Protein AF-I4HWD3-F1 (afdb_monomer)

Nearest PDB structures (foldseek):
  4di0-assembly1_B  TM=8.854E-01  e=8.505E+00  Burkholderia pseudomallei 1710b

Mean predicted aligned error: 11.1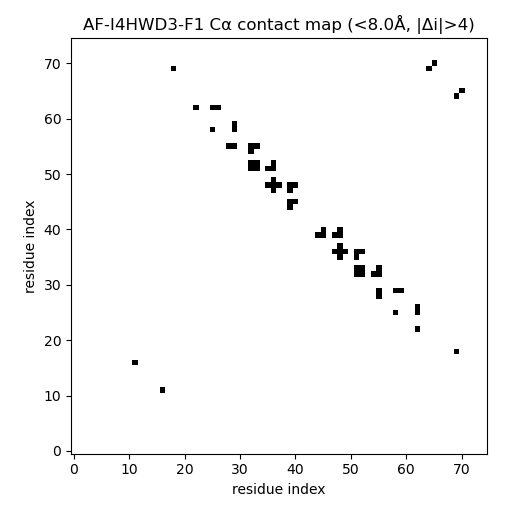9 Å

Radius of gyration: 20.16 Å; Cα contacts (8 Å, |Δi|>4): 33; chains: 1; bounding box: 39×12×73 Å

pLDDT: mean 78.64, std 20.8, range [36.66, 97.5]

Secondary structure (DSSP, 8-state):
-------------HHHHHHHHHHHHHHHHHHHHHHHHHHHHHTT-HHHHHHHHHHHHHHHHHHHHHHHHTT----

Solvent-accessible surface area (backbone atoms only — not comparable to full-atom values): 4388 Å² total; per-residue (Å²): 140,78,83,79,79,73,79,74,77,82,74,67,53,67,65,60,56,50,52,49,51,50,52,51,52,50,54,50,53,34,51,51,28,54,52,50,19,52,51,23,50,78,67,72,37,59,71,52,23,52,51,27,51,50,54,31,49,52,47,50,52,50,53,50,48,46,62,68,63,71,70,68,87,80,129

Organism: NCBI:txid1160284

Structure (mmCIF, N/CA/C/O backbone):
data_AF-I4HWD3-F1
#
_entry.id   AF-I4HWD3-F1
#
loop_
_atom_site.group_PDB
_atom_site.id
_atom_site.type_symbol
_atom_site.label_atom_id
_atom_site.label_alt_id
_atom_site.label_comp_id
_atom_site.label_asym_id
_atom_site.label_entity_id
_atom_site.label_seq_id
_atom_site.pdbx_PDB_ins_code
_atom_site.Cartn_x
_atom_site.Cartn_y
_atom_site.Cartn_z
_atom_site.occupancy
_atom_site.B_iso_or_equiv
_atom_site.auth_seq_id
_atom_site.auth_comp_id
_atom_site.auth_asym_id
_atom_site.auth_atom_id
_atom_site.pdbx_PDB_model_num
ATOM 1 N N . MET A 1 1 ? -7.770 7.568 58.815 1.00 38.69 1 MET A N 1
ATOM 2 C CA . MET A 1 1 ? -8.596 8.024 57.677 1.00 38.69 1 MET A CA 1
ATOM 3 C C . MET A 1 1 ? -7.652 8.322 56.532 1.00 38.69 1 MET A C 1
ATOM 5 O O . MET A 1 1 ? -7.109 9.414 56.449 1.00 38.69 1 MET A O 1
ATOM 9 N N . THR A 1 2 ? -7.351 7.308 55.733 1.00 36.66 2 THR A N 1
ATOM 10 C CA . THR A 1 2 ? -6.377 7.393 54.642 1.00 36.66 2 THR A CA 1
ATOM 11 C C . THR A 1 2 ? -7.179 7.404 53.353 1.00 36.66 2 THR A C 1
ATOM 13 O O . THR A 1 2 ? -7.927 6.466 53.087 1.00 36.66 2 THR A O 1
ATOM 16 N N . GLN A 1 3 ? -7.106 8.519 52.626 1.00 42.72 3 GLN A N 1
ATOM 17 C CA . GLN A 1 3 ? -7.830 8.751 51.381 1.00 42.72 3 GLN A CA 1
ATOM 18 C C . GLN A 1 3 ? -7.588 7.598 50.403 1.00 42.72 3 GLN A C 1
ATOM 20 O O . GLN A 1 3 ? -6.466 7.387 49.939 1.00 42.72 3 GLN A O 1
ATOM 25 N N . ASN A 1 4 ? -8.666 6.880 50.081 1.00 39.25 4 ASN A N 1
ATOM 26 C CA . ASN A 1 4 ? -8.761 6.069 48.879 1.00 39.25 4 ASN A CA 1
ATOM 27 C C . ASN A 1 4 ? -8.398 6.968 47.695 1.00 39.25 4 ASN A C 1
ATOM 29 O O . ASN A 1 4 ? -9.176 7.847 47.322 1.00 39.25 4 ASN A O 1
ATOM 33 N N . ARG A 1 5 ? -7.215 6.760 47.106 1.00 43.81 5 ARG A N 1
ATOM 34 C CA . ARG A 1 5 ? -6.948 7.227 45.747 1.00 43.81 5 ARG A CA 1
ATOM 35 C C . ARG A 1 5 ? -7.924 6.476 44.856 1.00 43.81 5 ARG A C 1
ATOM 37 O O . ARG A 1 5 ? -7.688 5.322 44.510 1.00 43.81 5 ARG A O 1
ATOM 44 N N . GLN A 1 6 ? -9.045 7.112 44.541 1.00 45.91 6 GLN A N 1
ATOM 45 C CA . GLN A 1 6 ? -9.859 6.716 43.409 1.00 45.91 6 GLN A CA 1
ATOM 46 C C . GLN A 1 6 ? -8.936 6.804 42.193 1.00 45.91 6 GLN A C 1
ATOM 48 O O . GLN A 1 6 ? -8.612 7.895 41.728 1.00 45.91 6 GLN A O 1
ATOM 53 N N . TYR A 1 7 ? -8.449 5.654 41.723 1.00 42.59 7 TYR A N 1
ATOM 54 C CA . TYR A 1 7 ? -7.995 5.531 40.348 1.00 42.59 7 TYR A CA 1
ATOM 55 C C . TYR A 1 7 ? -9.224 5.845 39.501 1.00 42.59 7 TYR A C 1
ATOM 57 O O . TYR A 1 7 ? -10.119 5.019 39.341 1.00 42.59 7 TYR A O 1
ATOM 65 N N . SER A 1 8 ? -9.314 7.110 39.100 1.00 50.06 8 SER A N 1
ATOM 66 C CA . SER A 1 8 ? -10.337 7.642 38.220 1.00 50.06 8 SER A CA 1
ATOM 67 C C . SER A 1 8 ? -10.287 6.843 36.926 1.00 50.06 8 SER A C 1
ATOM 69 O O . SER A 1 8 ? -9.394 7.058 36.116 1.00 50.06 8 SER A O 1
ATOM 71 N N . SER A 1 9 ? -11.198 5.875 36.817 1.00 48.44 9 SER A N 1
ATOM 72 C CA . SER A 1 9 ? -11.655 5.165 35.622 1.00 48.44 9 SER A CA 1
ATOM 73 C C . SER A 1 9 ? -10.882 5.495 34.338 1.00 48.44 9 SER A C 1
ATOM 75 O O . SER A 1 9 ? -11.364 6.245 33.491 1.00 48.44 9 SER A O 1
ATOM 77 N N . CYS A 1 10 ? -9.719 4.871 34.144 1.00 48.16 10 CYS A N 1
ATOM 78 C CA . CYS A 1 10 ? -9.138 4.715 32.811 1.00 48.16 10 CYS A CA 1
ATOM 79 C C . CYS A 1 10 ? -9.813 3.529 32.108 1.00 48.16 10 CYS A C 1
ATOM 81 O O . CYS A 1 10 ? -9.139 2.625 31.625 1.00 48.16 10 CYS A O 1
ATOM 83 N N . ASN A 1 11 ? -11.146 3.523 32.044 1.00 51.81 11 ASN A N 1
ATOM 84 C CA . ASN A 1 11 ? -11.864 2.736 31.049 1.00 51.81 11 ASN A CA 1
ATOM 85 C C . ASN A 1 11 ? -11.801 3.522 29.734 1.00 51.81 11 ASN A C 1
ATOM 87 O O . ASN A 1 11 ? -12.810 4.014 29.244 1.00 51.81 11 ASN A O 1
ATOM 91 N N . VAL A 1 12 ? -10.595 3.706 29.186 1.00 54.47 12 VAL A N 1
ATOM 92 C CA . VAL A 1 12 ? -10.495 3.934 27.744 1.00 54.47 12 VAL A CA 1
ATOM 93 C C . VAL A 1 12 ? -10.949 2.610 27.153 1.00 54.47 12 VAL A C 1
ATOM 95 O O . VAL A 1 12 ? -10.283 1.597 27.374 1.00 54.47 12 VAL A O 1
ATOM 98 N N . ASN A 1 13 ? -12.133 2.595 26.541 1.00 61.59 13 ASN A N 1
ATOM 99 C CA . ASN A 1 13 ? -12.743 1.396 25.981 1.00 61.59 13 ASN A CA 1
ATOM 100 C C . ASN A 1 13 ? -11.681 0.670 25.144 1.00 61.59 13 ASN A C 1
ATOM 102 O O . ASN A 1 13 ? -11.190 1.205 24.152 1.00 61.59 13 ASN A O 1
ATOM 106 N N . ILE A 1 14 ? -11.266 -0.523 25.580 1.00 60.03 14 ILE A N 1
ATOM 107 C CA . ILE A 1 14 ? -10.172 -1.296 24.960 1.00 60.03 14 ILE A CA 1
ATOM 108 C C . ILE A 1 14 ? -10.434 -1.486 23.452 1.00 60.03 14 ILE A C 1
ATOM 110 O O . ILE A 1 14 ? -9.504 -1.511 22.646 1.00 60.03 14 ILE A O 1
ATOM 114 N N . GLU A 1 15 ? -11.709 -1.533 23.071 1.00 58.72 15 GLU A N 1
ATOM 115 C CA . GLU A 1 15 ? -12.197 -1.572 21.693 1.00 58.72 15 GLU A CA 1
ATOM 116 C C . GLU A 1 15 ? -11.851 -0.305 20.893 1.00 58.72 15 GLU A C 1
ATOM 118 O O . GLU A 1 15 ? -11.329 -0.414 19.785 1.00 58.72 15 GLU A O 1
ATOM 123 N N . GLU A 1 16 ? -12.038 0.892 21.455 1.00 59.84 16 GLU A N 1
ATOM 124 C CA . GLU A 1 16 ? -11.675 2.162 20.805 1.00 59.84 16 GLU A CA 1
ATOM 125 C C . GLU A 1 16 ? -10.161 2.265 20.587 1.00 59.84 16 GLU A C 1
ATOM 127 O O . GLU A 1 16 ? -9.708 2.683 19.519 1.00 59.84 16 GLU A O 1
ATOM 132 N N . MET A 1 17 ? -9.366 1.820 21.566 1.00 64.75 17 MET A N 1
ATOM 133 C CA . MET A 1 17 ? -7.906 1.779 21.449 1.00 64.75 17 MET A CA 1
ATOM 134 C C . MET A 1 17 ? -7.450 0.769 20.382 1.00 64.75 17 MET A C 1
ATOM 136 O O . MET A 1 17 ? -6.543 1.063 19.601 1.00 64.75 17 MET A O 1
ATOM 140 N N . SER A 1 18 ? -8.107 -0.392 20.292 1.00 70.56 18 SER A N 1
ATOM 141 C CA . SER A 1 18 ? -7.841 -1.398 19.256 1.00 70.56 18 SER A CA 1
ATOM 142 C C . SER A 1 18 ? -8.194 -0.888 17.853 1.00 70.56 18 SER A C 1
ATOM 144 O O . SER A 1 18 ? -7.390 -1.018 16.929 1.00 70.56 18 SER A O 1
ATOM 146 N N . ILE A 1 19 ? -9.348 -0.230 17.688 1.00 70.25 19 ILE A N 1
ATOM 147 C CA . ILE A 1 19 ? -9.771 0.369 16.412 1.00 70.25 19 ILE A CA 1
ATOM 148 C C . ILE A 1 19 ? -8.811 1.487 15.988 1.00 70.25 19 ILE A C 1
ATOM 150 O O . ILE A 1 19 ? -8.429 1.555 14.817 1.00 70.25 19 ILE A O 1
ATOM 154 N N . ALA A 1 20 ? -8.379 2.339 16.922 1.00 67.75 20 ALA A N 1
ATOM 155 C CA . ALA A 1 20 ? -7.405 3.394 16.650 1.00 67.75 20 ALA A CA 1
ATOM 156 C C . ALA A 1 20 ? -6.053 2.823 16.188 1.00 67.75 20 ALA A C 1
ATOM 158 O O . ALA A 1 20 ? -5.519 3.274 15.172 1.00 67.75 20 ALA A O 1
ATOM 159 N N . ASN A 1 21 ? -5.553 1.783 16.863 1.00 73.75 21 ASN A N 1
ATOM 160 C CA . ASN A 1 21 ? -4.318 1.091 16.489 1.00 73.75 21 ASN A CA 1
ATOM 161 C C . ASN A 1 21 ? -4.427 0.417 15.106 1.00 73.75 21 ASN A C 1
ATOM 163 O O . ASN A 1 21 ? -3.507 0.490 14.285 1.00 73.75 21 ASN A O 1
ATOM 167 N N . ASN A 1 22 ? -5.585 -0.171 14.796 1.00 83.31 22 ASN A N 1
ATOM 168 C CA . ASN A 1 22 ? -5.856 -0.758 13.483 1.00 83.31 22 ASN A CA 1
ATOM 169 C C . ASN A 1 22 ? -5.908 0.318 12.385 1.00 83.31 22 ASN A C 1
ATOM 171 O O . ASN A 1 22 ? -5.355 0.129 11.303 1.00 83.31 22 ASN A O 1
ATOM 175 N N . LEU A 1 23 ? -6.510 1.480 12.654 1.00 87.38 23 LEU A N 1
ATOM 176 C CA . LEU A 1 23 ? -6.549 2.602 11.711 1.00 87.38 23 LEU A CA 1
ATOM 177 C C . LEU A 1 23 ? -5.163 3.192 11.435 1.00 87.38 23 LEU A C 1
ATOM 179 O O . LEU A 1 23 ? -4.880 3.562 10.295 1.00 87.38 23 LEU A O 1
ATOM 183 N N . GLU A 1 24 ? -4.313 3.307 12.452 1.00 89.06 24 GLU A N 1
ATOM 184 C CA . GLU A 1 24 ? -2.931 3.762 12.288 1.00 89.06 24 GLU A CA 1
ATOM 185 C C . GLU A 1 24 ? -2.118 2.775 11.444 1.00 89.06 24 GLU A C 1
ATOM 187 O O . GLU A 1 24 ? -1.484 3.178 10.468 1.00 89.06 24 GLU A O 1
ATOM 192 N N . THR A 1 25 ? -2.259 1.478 11.722 1.00 89.56 25 THR A N 1
ATOM 193 C CA . THR A 1 25 ? -1.651 0.399 10.929 1.00 89.56 25 THR A CA 1
ATOM 194 C C . THR A 1 25 ? -2.069 0.463 9.454 1.00 89.56 25 THR A C 1
ATOM 196 O O . THR A 1 25 ? -1.227 0.411 8.558 1.00 89.56 25 THR A O 1
ATOM 199 N N . LEU A 1 26 ? -3.361 0.653 9.167 1.00 90.44 26 LEU A N 1
ATOM 200 C CA . LEU A 1 26 ? -3.851 0.776 7.788 1.00 90.44 26 LEU A CA 1
ATOM 201 C C . LEU A 1 26 ? -3.309 2.028 7.080 1.00 90.44 26 LEU A C 1
ATOM 203 O O . LEU A 1 26 ? -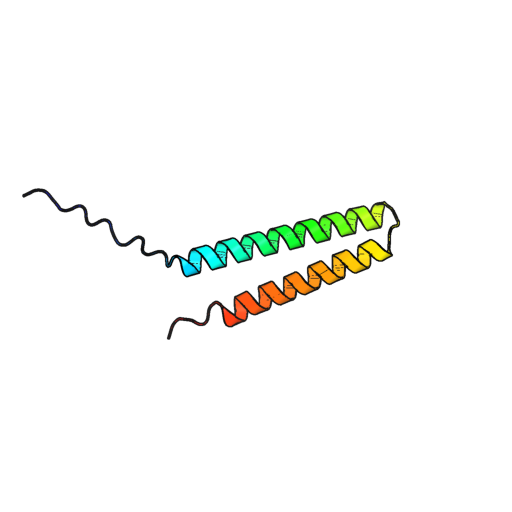3.004 1.988 5.886 1.00 90.44 26 LEU A O 1
ATOM 207 N N . ARG A 1 27 ? -3.160 3.150 7.799 1.00 92.19 27 ARG A N 1
ATOM 208 C CA . ARG A 1 27 ? -2.543 4.368 7.244 1.00 92.19 27 ARG A CA 1
ATOM 209 C C . ARG A 1 27 ? -1.069 4.157 6.927 1.00 92.19 27 ARG A C 1
ATOM 211 O O . ARG A 1 27 ? -0.619 4.667 5.903 1.00 92.19 27 ARG A O 1
ATOM 218 N N . TYR A 1 28 ? -0.353 3.425 7.777 1.00 94.31 28 TYR A N 1
ATOM 219 C CA . TYR A 1 28 ? 1.038 3.057 7.540 1.00 94.31 28 TYR A CA 1
ATOM 220 C C . TYR A 1 28 ? 1.174 2.229 6.254 1.00 94.31 28 TYR A C 1
ATOM 222 O O . TYR A 1 28 ? 1.886 2.648 5.344 1.00 94.31 28 TYR A O 1
ATOM 230 N N . PHE A 1 29 ? 0.400 1.148 6.103 1.00 94.06 29 PHE A N 1
ATOM 23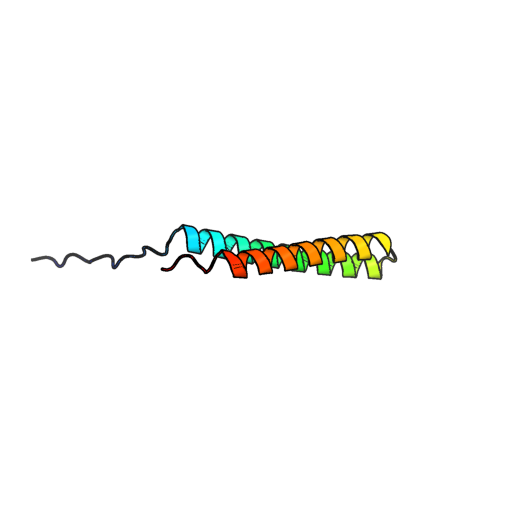1 C CA . PHE A 1 29 ? 0.442 0.322 4.889 1.00 94.06 29 PHE A CA 1
ATOM 232 C C . PHE A 1 29 ? 0.090 1.092 3.614 1.00 94.06 29 PHE A C 1
ATOM 234 O O . PHE A 1 29 ?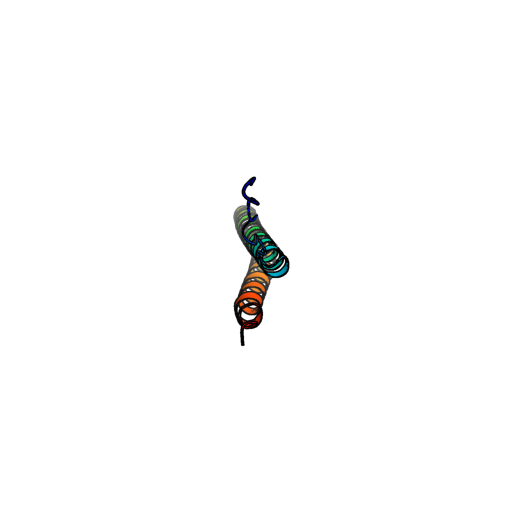 0.738 0.911 2.586 1.00 94.06 29 PHE A O 1
ATOM 241 N N . LYS A 1 30 ? -0.882 2.010 3.676 1.00 95.56 30 LYS A N 1
ATOM 242 C CA . LYS A 1 30 ? -1.187 2.892 2.543 1.00 9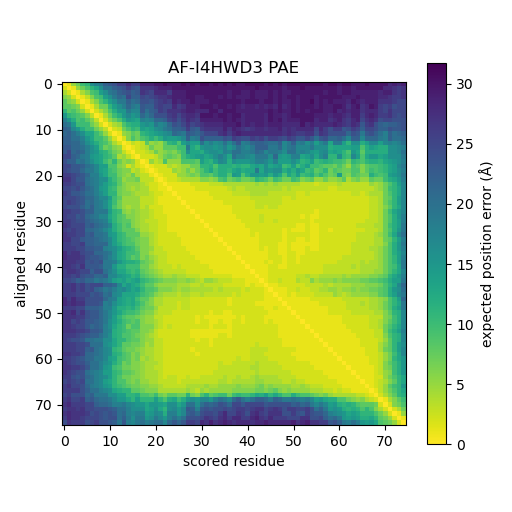5.56 30 LYS A CA 1
ATOM 243 C C . LYS A 1 30 ? 0.034 3.729 2.134 1.00 95.56 30 LYS A C 1
ATOM 245 O O . LYS A 1 30 ? 0.290 3.890 0.945 1.00 95.56 30 LYS A O 1
ATOM 250 N N . SER A 1 31 ? 0.770 4.281 3.097 1.00 95.12 31 SER A N 1
ATOM 251 C CA . SER A 1 31 ? 1.979 5.065 2.815 1.00 95.12 31 SER A CA 1
ATOM 252 C C . SER A 1 31 ? 3.091 4.207 2.203 1.00 95.12 31 SER A C 1
ATOM 254 O O . SER A 1 31 ? 3.716 4.644 1.239 1.00 95.12 31 SER A O 1
ATOM 256 N N . GLU A 1 32 ? 3.288 2.981 2.694 1.00 97.44 32 GLU A N 1
ATOM 257 C CA . GLU A 1 32 ? 4.249 2.026 2.119 1.00 97.44 32 GLU A CA 1
ATOM 258 C C . GLU A 1 32 ? 3.902 1.666 0.666 1.00 97.44 32 GLU A C 1
ATOM 260 O O . GLU A 1 32 ? 4.772 1.691 -0.201 1.00 97.44 32 GLU A O 1
ATOM 265 N N . LEU A 1 33 ? 2.626 1.419 0.353 1.00 96.81 33 LEU A N 1
ATOM 266 C CA . LEU A 1 33 ? 2.196 1.144 -1.024 1.00 96.81 33 LEU A CA 1
ATOM 267 C C . LEU A 1 33 ? 2.456 2.324 -1.966 1.00 96.81 33 LEU A C 1
ATOM 269 O O . LEU A 1 33 ? 2.918 2.125 -3.088 1.00 96.81 33 LEU A O 1
ATOM 273 N N . MET A 1 34 ? 2.229 3.559 -1.509 1.00 96.75 34 MET A N 1
ATOM 274 C CA . MET A 1 34 ? 2.557 4.754 -2.296 1.00 96.75 34 MET A CA 1
ATOM 275 C C . MET A 1 34 ? 4.066 4.882 -2.539 1.00 96.75 34 MET A C 1
ATOM 277 O O . MET A 1 34 ? 4.485 5.230 -3.644 1.00 96.75 34 MET A O 1
ATOM 281 N N . PHE A 1 35 ? 4.885 4.562 -1.536 1.00 97.19 35 PHE A N 1
ATOM 282 C CA . PHE A 1 35 ? 6.341 4.541 -1.668 1.00 97.19 35 PHE A CA 1
ATOM 283 C C . PHE A 1 35 ? 6.812 3.466 -2.662 1.00 97.19 35 PHE A C 1
ATOM 285 O O . PHE A 1 35 ? 7.638 3.741 -3.537 1.00 97.19 35 PHE A O 1
ATOM 292 N N . LEU A 1 36 ? 6.238 2.261 -2.602 1.00 96.88 36 LEU A N 1
ATOM 293 C CA . LEU A 1 36 ? 6.516 1.186 -3.557 1.00 96.88 36 LEU A CA 1
ATOM 294 C C . LEU A 1 36 ? 6.079 1.549 -4.980 1.00 96.88 36 LEU A C 1
ATOM 296 O O . LEU A 1 36 ? 6.821 1.279 -5.927 1.00 96.88 36 LEU A O 1
ATOM 300 N N . ALA A 1 37 ? 4.930 2.209 -5.144 1.00 96.62 37 ALA A N 1
ATOM 301 C CA . ALA A 1 37 ? 4.481 2.721 -6.435 1.00 96.62 37 ALA A CA 1
ATOM 302 C C . ALA A 1 37 ? 5.477 3.742 -7.013 1.00 96.62 37 ALA A C 1
ATOM 304 O O . ALA A 1 37 ? 5.812 3.684 -8.197 1.00 96.62 37 ALA A O 1
ATOM 305 N N . GLU A 1 38 ? 6.021 4.636 -6.182 1.00 96.88 38 GLU A N 1
ATOM 306 C CA . GLU A 1 38 ? 7.032 5.606 -6.609 1.00 96.88 38 GLU A CA 1
ATOM 307 C C . GLU A 1 38 ? 8.341 4.924 -7.046 1.00 96.88 38 GLU A C 1
ATOM 309 O O . GLU A 1 38 ? 8.911 5.271 -8.085 1.00 96.88 38 GLU A O 1
ATOM 314 N N . ILE A 1 39 ? 8.803 3.912 -6.301 1.00 97.50 39 ILE A N 1
ATOM 315 C CA . ILE A 1 39 ? 9.967 3.099 -6.686 1.00 97.50 39 ILE A CA 1
ATOM 316 C C . ILE A 1 39 ? 9.695 2.346 -7.992 1.00 97.50 39 ILE A C 1
ATOM 318 O O . ILE A 1 39 ? 10.551 2.318 -8.879 1.00 97.50 39 ILE A O 1
ATOM 322 N N . ALA A 1 40 ? 8.521 1.731 -8.137 1.00 96.50 40 ALA A N 1
ATOM 323 C CA . ALA A 1 40 ? 8.130 1.014 -9.346 1.00 96.50 40 ALA A CA 1
ATOM 324 C C . ALA A 1 40 ? 8.124 1.944 -10.568 1.00 96.50 40 ALA A C 1
ATOM 326 O O . ALA A 1 40 ? 8.661 1.581 -11.614 1.00 96.50 40 ALA A O 1
ATOM 327 N N . HIS A 1 41 ? 7.626 3.171 -10.409 1.00 96.12 41 HIS A N 1
ATOM 328 C CA . HIS A 1 41 ? 7.648 4.191 -11.453 1.00 96.12 41 HIS A CA 1
ATOM 329 C C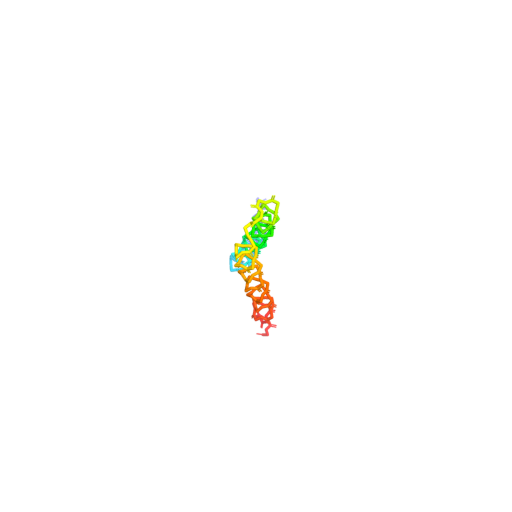 . HIS A 1 41 ? 9.086 4.576 -11.823 1.00 96.12 41 HIS A C 1
ATOM 331 O O . HIS A 1 41 ? 9.466 4.512 -12.990 1.00 96.12 41 HIS A O 1
ATOM 337 N N . LYS A 1 42 ? 9.932 4.874 -10.826 1.00 97.25 42 LYS A N 1
ATOM 338 C CA . LYS A 1 42 ? 11.359 5.198 -11.026 1.00 97.25 42 LYS A CA 1
ATOM 339 C C . LYS A 1 42 ? 12.160 4.060 -11.669 1.00 97.25 42 LYS A C 1
ATOM 341 O O . LYS A 1 42 ? 13.186 4.314 -12.291 1.00 97.25 42 LYS A O 1
ATOM 346 N N . THR A 1 43 ? 11.703 2.818 -11.523 1.00 97.25 43 THR A N 1
ATOM 347 C CA . THR A 1 43 ? 12.329 1.615 -12.097 1.00 97.25 43 THR A CA 1
ATOM 348 C C . THR A 1 43 ? 11.638 1.123 -13.376 1.00 97.25 43 THR A C 1
ATOM 350 O O . THR A 1 43 ? 11.937 0.023 -13.837 1.00 97.25 43 THR A O 1
ATOM 353 N N . ASN A 1 44 ? 10.748 1.928 -13.977 1.00 95.19 44 ASN A N 1
ATOM 354 C CA . ASN A 1 44 ? 9.995 1.629 -15.206 1.00 95.19 44 ASN A CA 1
ATOM 355 C C . ASN A 1 44 ? 9.114 0.363 -15.146 1.00 95.19 44 ASN A C 1
ATOM 357 O O . ASN A 1 44 ? 8.744 -0.197 -16.181 1.00 95.19 44 ASN A O 1
ATOM 361 N N . ARG A 1 45 ? 8.724 -0.084 -13.948 1.00 95.12 45 ARG A N 1
ATOM 362 C CA . ARG A 1 45 ? 7.836 -1.240 -13.737 1.00 95.12 45 ARG A CA 1
ATOM 363 C C . ARG A 1 45 ? 6.380 -0.793 -13.625 1.00 95.12 45 ARG A C 1
ATOM 365 O O . ARG A 1 45 ? 5.785 -0.842 -12.553 1.00 95.12 45 ARG A O 1
ATOM 372 N N . HIS A 1 46 ? 5.812 -0.343 -14.739 1.00 90.00 46 HIS A N 1
ATOM 373 C CA . HIS A 1 46 ? 4.482 0.278 -14.797 1.00 90.00 46 HIS A CA 1
ATOM 374 C C . HIS A 1 46 ? 3.341 -0.625 -14.298 1.00 90.00 46 HIS A C 1
ATOM 376 O O . HIS A 1 46 ? 2.422 -0.136 -13.648 1.00 90.00 46 HIS A O 1
ATOM 382 N N . GLU A 1 47 ? 3.415 -1.937 -14.531 1.00 94.00 47 GLU A N 1
ATOM 383 C CA . GLU A 1 47 ? 2.422 -2.895 -14.017 1.00 94.00 47 GLU A CA 1
ATOM 384 C C . GLU A 1 47 ? 2.386 -2.913 -12.481 1.00 94.00 47 GLU A C 1
ATOM 386 O O . GLU A 1 47 ? 1.311 -2.921 -11.884 1.00 94.00 47 GLU A O 1
ATOM 391 N N . LEU A 1 48 ? 3.554 -2.814 -11.833 1.00 94.25 48 LEU A N 1
ATOM 392 C CA . LEU A 1 48 ? 3.646 -2.725 -10.373 1.00 94.25 48 LEU A CA 1
ATOM 393 C C . LEU A 1 48 ? 3.145 -1.378 -9.845 1.00 94.25 48 LEU A C 1
ATOM 395 O O . LEU A 1 48 ? 2.545 -1.338 -8.777 1.00 94.25 48 LEU A O 1
ATOM 399 N N . VAL A 1 49 ? 3.334 -0.282 -10.592 1.00 96.38 49 VAL A N 1
ATOM 400 C CA . VAL A 1 49 ? 2.753 1.023 -10.226 1.00 96.38 49 VAL A CA 1
ATOM 401 C C . VAL A 1 49 ? 1.235 0.911 -10.129 1.00 96.38 49 VAL A C 1
ATOM 403 O O . VAL A 1 49 ? 0.651 1.340 -9.138 1.00 96.38 49 VAL A O 1
ATOM 406 N N . LEU A 1 50 ? 0.598 0.318 -11.143 1.00 95.44 50 LEU A N 1
ATOM 407 C CA . LEU A 1 50 ? -0.853 0.153 -11.165 1.00 95.44 50 LEU A CA 1
ATOM 408 C C . LEU A 1 50 ? -1.333 -0.759 -10.030 1.00 95.44 50 LEU A C 1
ATOM 410 O O . LEU A 1 50 ? -2.264 -0.366 -9.330 1.00 95.44 50 LEU A O 1
ATOM 414 N N . SER A 1 51 ? -0.667 -1.898 -9.800 1.00 97.00 51 SER A N 1
ATOM 415 C CA . SER A 1 51 ? -0.998 -2.814 -8.694 1.00 97.00 51 SER A CA 1
ATOM 416 C C . SER A 1 51 ? -0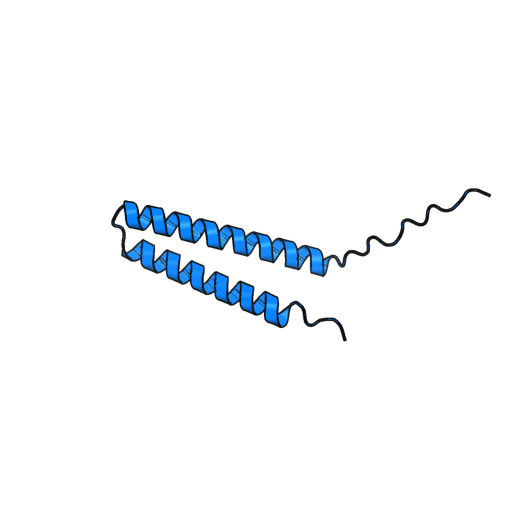.942 -2.105 -7.340 1.00 97.00 51 SER A C 1
ATOM 418 O O . SER A 1 51 ? -1.932 -2.065 -6.614 1.00 97.00 51 SER A O 1
ATOM 420 N N . HIS A 1 52 ? 0.177 -1.444 -7.026 1.00 96.06 52 HIS A N 1
ATOM 421 C CA . HIS A 1 52 ? 0.348 -0.764 -5.741 1.00 96.06 52 HIS A CA 1
ATOM 422 C C . HIS A 1 52 ? -0.639 0.398 -5.552 1.00 96.06 52 HIS A C 1
ATOM 424 O O . HIS A 1 52 ? -1.152 0.604 -4.452 1.00 96.06 52 HIS A O 1
ATOM 430 N N . CYS A 1 53 ? -0.960 1.136 -6.619 1.00 96.00 53 CYS A N 1
ATOM 431 C CA . CYS A 1 53 ? -1.987 2.176 -6.579 1.00 96.00 53 CYS A CA 1
ATOM 432 C C . CYS A 1 53 ? -3.396 1.605 -6.343 1.00 96.00 53 CYS A C 1
ATOM 434 O O . CYS A 1 53 ? -4.181 2.215 -5.615 1.00 96.00 53 CYS A O 1
ATOM 436 N N . GLN A 1 54 ? -3.727 0.454 -6.935 1.00 97.31 54 GLN A N 1
ATOM 437 C CA . GLN A 1 54 ? -5.008 -0.225 -6.717 1.00 97.31 54 GLN A CA 1
ATOM 438 C C . GLN A 1 54 ? -5.136 -0.717 -5.272 1.00 97.31 54 GLN A C 1
ATOM 440 O O . GLN A 1 54 ? -6.125 -0.409 -4.611 1.00 97.31 54 GLN A O 1
ATOM 445 N N . GLU A 1 55 ? -4.103 -1.367 -4.739 1.00 96.31 55 GLU A N 1
ATOM 446 C CA . GLU A 1 55 ? -4.060 -1.804 -3.338 1.00 96.31 55 GLU A CA 1
ATOM 447 C C . GLU A 1 55 ? -4.189 -0.607 -2.371 1.00 96.31 55 GLU A C 1
ATOM 449 O O . GLU A 1 55 ? -4.949 -0.645 -1.399 1.00 96.31 55 GLU A O 1
ATOM 454 N N . ALA A 1 56 ? -3.514 0.515 -2.658 1.00 95.88 56 ALA A N 1
ATOM 455 C CA . ALA A 1 56 ? -3.621 1.729 -1.846 1.00 95.88 56 ALA A CA 1
ATOM 456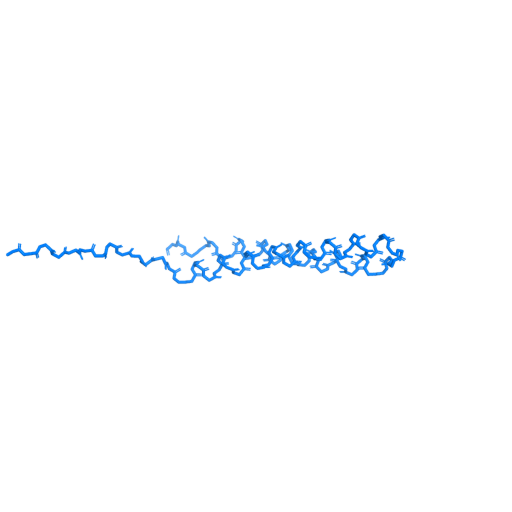 C C . ALA A 1 56 ? -5.034 2.341 -1.886 1.00 95.88 56 ALA A C 1
ATOM 458 O O . ALA A 1 56 ? -5.500 2.900 -0.884 1.00 95.88 56 ALA A O 1
ATOM 459 N N . LEU A 1 57 ? -5.730 2.235 -3.023 1.00 96.19 57 LEU A N 1
ATOM 460 C CA . LEU A 1 57 ? -7.120 2.663 -3.164 1.00 96.19 57 LEU A CA 1
ATOM 461 C C . LEU A 1 57 ? -8.063 1.779 -2.336 1.00 96.19 57 LEU A C 1
ATOM 463 O O . LEU A 1 57 ? -8.919 2.313 -1.629 1.00 96.19 57 LEU A O 1
ATOM 467 N N . GLU A 1 58 ? -7.883 0.459 -2.357 1.00 95.25 58 GLU A N 1
ATOM 468 C CA . GLU A 1 58 ? -8.657 -0.472 -1.527 1.00 95.25 58 GLU A CA 1
ATOM 469 C C . GLU A 1 58 ? -8.487 -0.176 -0.032 1.00 95.25 58 GLU A C 1
ATOM 471 O O . GLU A 1 58 ? -9.476 -0.097 0.702 1.00 95.25 58 GLU A O 1
ATOM 476 N N . LEU A 1 59 ? -7.258 0.108 0.418 1.00 93.50 59 LEU A N 1
ATOM 477 C CA . LEU A 1 59 ? -7.009 0.536 1.798 1.00 93.50 59 LEU A CA 1
ATOM 478 C C . LEU A 1 59 ? -7.699 1.863 2.134 1.00 93.50 59 LEU A C 1
ATOM 480 O O . LEU A 1 59 ? -8.243 2.013 3.230 1.00 93.50 59 LEU A O 1
ATOM 484 N N . CYS A 1 60 ? -7.719 2.832 1.213 1.00 93.81 60 CYS A N 1
ATOM 485 C CA . CYS A 1 60 ? -8.457 4.082 1.416 1.00 93.81 60 CYS A CA 1
ATOM 486 C C . CYS A 1 60 ? -9.957 3.833 1.611 1.00 93.81 60 CYS A C 1
ATOM 488 O O . CYS A 1 60 ? -10.565 4.427 2.506 1.00 93.81 60 CYS A O 1
ATOM 490 N N . LEU A 1 61 ? -10.543 2.945 0.803 1.00 93.38 61 LEU A N 1
ATOM 491 C CA . LEU A 1 61 ? -11.948 2.560 0.919 1.00 93.38 61 LEU A CA 1
ATOM 492 C C . LEU A 1 61 ? -12.220 1.850 2.248 1.00 93.38 61 LEU A C 1
ATOM 494 O O . LEU A 1 61 ? -13.175 2.205 2.937 1.00 93.38 61 LEU A O 1
ATOM 498 N N . LEU A 1 62 ? -11.353 0.923 2.662 1.00 89.81 62 LEU A N 1
ATOM 499 C CA . LEU A 1 62 ? -11.469 0.236 3.948 1.00 89.81 62 LEU A CA 1
ATOM 500 C C . LEU A 1 62 ? -11.409 1.217 5.127 1.00 89.81 62 LEU A C 1
ATOM 502 O O . LEU A 1 62 ? -12.262 1.172 6.012 1.00 89.81 62 LEU A O 1
ATOM 506 N N . ILE A 1 63 ? -10.455 2.152 5.123 1.00 89.69 63 ILE A N 1
ATOM 507 C CA . ILE A 1 63 ? -10.350 3.199 6.151 1.00 89.69 63 ILE A CA 1
ATOM 508 C C . ILE A 1 63 ? -11.625 4.051 6.189 1.00 89.69 63 ILE A C 1
ATOM 510 O O . ILE A 1 63 ? -12.097 4.406 7.271 1.00 89.69 63 ILE A O 1
ATOM 514 N N . LEU A 1 64 ? -12.188 4.391 5.027 1.00 90.44 64 LEU A N 1
ATOM 515 C CA . LEU A 1 64 ? -13.425 5.164 4.936 1.00 90.44 64 LEU A CA 1
ATOM 516 C C . LEU A 1 64 ? -14.623 4.386 5.494 1.00 90.44 64 LEU A C 1
ATOM 518 O O . LEU A 1 64 ? -15.423 4.960 6.230 1.00 90.44 64 LEU A O 1
ATOM 522 N N . LEU A 1 65 ? -14.719 3.086 5.209 1.00 87.62 65 LEU A N 1
ATOM 523 C CA . LEU A 1 65 ? -15.747 2.209 5.773 1.00 87.62 65 LEU A CA 1
ATOM 524 C C . LEU A 1 65 ? -15.615 2.102 7.295 1.00 87.62 65 LEU A C 1
ATOM 526 O O . LEU A 1 65 ? -16.597 2.322 7.999 1.00 87.62 65 LEU A O 1
ATOM 530 N N . ILE A 1 66 ? -14.410 1.861 7.817 1.00 85.06 66 ILE A N 1
ATOM 531 C CA . ILE A 1 66 ? -14.166 1.808 9.267 1.00 85.06 66 ILE A CA 1
ATOM 532 C C . ILE A 1 66 ? -14.546 3.140 9.920 1.00 85.06 66 ILE A C 1
ATOM 534 O O . ILE A 1 66 ? -15.213 3.149 10.947 1.00 85.06 66 ILE A O 1
ATOM 538 N N . LYS A 1 67 ? -14.204 4.278 9.306 1.00 83.50 67 LYS A N 1
ATOM 539 C CA . LYS A 1 67 ? -14.629 5.593 9.809 1.00 83.50 67 LYS A CA 1
ATOM 540 C C . LYS A 1 67 ? -16.145 5.799 9.764 1.00 83.50 67 LYS A C 1
ATOM 542 O O . LYS A 1 67 ? -16.685 6.479 10.625 1.00 83.50 67 LYS A O 1
ATOM 547 N N . LYS A 1 68 ? -16.828 5.250 8.760 1.00 84.19 68 LYS A N 1
ATOM 548 C CA . LYS A 1 68 ? -18.276 5.414 8.586 1.00 84.19 68 LYS A CA 1
ATOM 549 C C . LYS A 1 68 ? -19.092 4.511 9.513 1.00 84.19 68 LYS A C 1
ATOM 551 O O . LYS A 1 68 ? -20.173 4.913 9.927 1.00 84.19 68 LYS A O 1
ATOM 556 N N . PHE A 1 69 ? -18.603 3.307 9.805 1.00 79.06 69 PHE A N 1
ATOM 557 C CA . PHE A 1 69 ? -19.338 2.289 10.565 1.00 79.06 69 PHE A CA 1
ATOM 558 C C . PHE A 1 69 ? -18.806 2.075 11.990 1.00 79.06 69 PHE A C 1
ATOM 560 O O . PHE A 1 69 ? -19.576 1.693 12.861 1.00 79.06 69 PHE A O 1
ATOM 567 N N . GLY A 1 70 ? -17.528 2.358 12.253 1.00 62.12 70 GLY A N 1
ATOM 568 C CA . GLY A 1 70 ? -16.878 2.168 13.556 1.00 62.12 70 GLY A CA 1
ATOM 569 C C . GLY A 1 70 ? -17.036 3.322 14.552 1.00 62.12 70 GLY A C 1
ATOM 570 O O . GLY A 1 70 ? -16.576 3.190 15.677 1.00 62.12 70 GLY A O 1
ATOM 571 N N . PHE A 1 71 ? -17.669 4.439 14.168 1.00 55.84 71 PHE A N 1
ATOM 572 C CA . PHE A 1 71 ? -17.945 5.585 15.056 1.00 55.84 71 PHE A CA 1
ATOM 573 C C . PHE A 1 71 ? -19.436 5.746 15.417 1.00 55.84 71 PHE A C 1
ATOM 575 O O . PHE A 1 71 ? -19.793 6.720 16.069 1.00 55.84 71 PHE A O 1
ATOM 58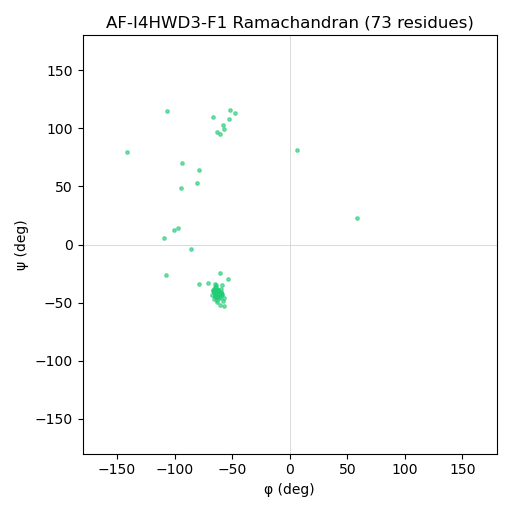2 N N . ASN A 1 72 ? -20.311 4.812 15.019 1.00 47.53 72 ASN A N 1
ATOM 583 C CA . ASN A 1 72 ? -21.760 4.911 15.270 1.00 47.53 72 ASN A CA 1
ATOM 584 C C . ASN A 1 72 ? -22.240 4.133 16.513 1.00 47.53 72 ASN A C 1
ATOM 586 O O . ASN A 1 72 ? -23.437 3.914 16.657 1.00 47.53 72 ASN A O 1
ATOM 590 N N . THR A 1 73 ? -21.357 3.687 17.409 1.00 44.69 73 THR A N 1
ATOM 591 C CA . THR A 1 73 ? -21.743 2.928 18.619 1.00 44.69 73 THR A CA 1
ATOM 592 C C . THR A 1 73 ? -21.913 3.813 19.856 1.00 44.69 73 THR A C 1
ATOM 594 O O . THR A 1 73 ? -21.392 3.496 20.922 1.00 44.69 73 THR A O 1
ATOM 597 N N . THR A 1 74 ? -22.653 4.915 19.730 1.00 45.34 74 THR A N 1
ATOM 598 C CA . THR A 1 74 ? -23.180 5.662 20.884 1.00 45.34 74 THR A CA 1
ATOM 599 C C . THR A 1 74 ? -24.592 6.162 20.583 1.00 45.34 74 THR A C 1
ATOM 601 O O . THR A 1 74 ? -24.780 7.330 20.245 1.00 45.34 74 THR A O 1
ATOM 604 N N . GLU A 1 75 ? -25.568 5.265 20.706 1.00 38.06 75 GLU A N 1
ATOM 605 C CA . GLU A 1 75 ? -26.928 5.589 21.160 1.00 38.06 75 GLU A CA 1
ATOM 606 C C . GLU A 1 75 ? -27.288 4.655 22.318 1.00 38.06 75 GLU A C 1
ATOM 608 O O . GLU A 1 75 ? -26.962 3.448 22.220 1.00 38.06 75 GLU A O 1
#

Sequence (75 aa):
MTQNRQYSSCNVNIEEMSIANNLETLRYFKSELMFLAEIAHKTNRHELVLSHCQEALELCLLILLIKKFGFNTTE

Foldseek 3Di:
DDDDPPPPDPPPPVLVVVLVVVLVVLVVLLVVLCVQLVVCVVVVVVVSVVVSVVVSVVSVVVSVVCVVPVPPPDD